Protein AF-A0A9P2HBY8-F1 (afdb_monomer_lite)

Foldseek 3Di:
DDDDDDDLVVLLVVLVVLVVVLVVVVVVLVVVLCCQLQPDQPDPDPVSVVVSNVSNVVSVVVSVVSVVVSVVSVVVSVVSNVVSVVSVVVVVVVVVVVVQCVVCVVVCVVVVPDPVVVVVVVPDPDPDDDPPDDPRPDDDDADDADPDPPDDGDDGDDDPPDDDDDDDDPDPDDDDDDDD

pLDDT: mean 70.43, std 23.26, range [31.42, 98.19]

Radius of gyration: 32.33 Å; chains: 1; bounding box: 59×57×90 Å

Structure (mmCIF, N/CA/C/O backbone):
data_AF-A0A9P2HBY8-F1
#
_entry.id   AF-A0A9P2HBY8-F1
#
loop_
_atom_site.group_PDB
_atom_site.id
_atom_site.type_symbol
_atom_site.label_atom_id
_atom_site.label_alt_id
_atom_site.label_comp_id
_atom_site.label_asym_id
_atom_site.label_entity_id
_atom_site.label_seq_id
_atom_site.pdbx_PDB_ins_code
_atom_site.Cartn_x
_atom_site.Cartn_y
_atom_site.Cartn_z
_atom_site.occupancy
_atom_site.B_iso_or_equiv
_atom_site.auth_seq_id
_atom_site.auth_comp_id
_atom_site.auth_asym_id
_atom_site.auth_atom_id
_atom_site.pdbx_PDB_model_num
ATOM 1 N N . MET A 1 1 ? 4.200 13.251 -35.065 1.00 44.81 1 MET A N 1
ATOM 2 C CA . MET A 1 1 ? 4.068 12.109 -34.136 1.00 44.81 1 MET A CA 1
ATOM 3 C C . MET A 1 1 ? 4.538 12.595 -32.777 1.00 44.81 1 MET A C 1
ATOM 5 O O . MET A 1 1 ? 5.565 13.259 -32.739 1.00 44.81 1 MET A O 1
ATOM 9 N N . SER A 1 2 ? 3.767 12.367 -31.714 1.00 53.75 2 SER A N 1
ATOM 10 C CA . SER A 1 2 ? 4.195 12.685 -30.345 1.00 53.75 2 SER A CA 1
ATOM 11 C C . SER A 1 2 ? 5.237 11.651 -29.917 1.00 53.75 2 SER A C 1
ATOM 13 O O . SER A 1 2 ? 4.975 10.454 -30.027 1.00 53.75 2 SER A O 1
ATOM 15 N N . PHE A 1 3 ? 6.422 12.097 -29.505 1.00 57.56 3 PHE A N 1
ATOM 16 C CA . PHE A 1 3 ? 7.415 11.227 -28.882 1.00 57.56 3 PHE A CA 1
ATOM 17 C C . PHE A 1 3 ? 7.122 11.188 -27.384 1.00 57.56 3 PHE A C 1
ATOM 19 O O . PHE A 1 3 ? 7.067 12.231 -26.735 1.00 57.56 3 PHE A O 1
ATOM 26 N N . VAL A 1 4 ? 6.915 9.991 -26.841 1.00 59.72 4 VAL A N 1
ATOM 27 C CA . VAL A 1 4 ? 6.847 9.786 -25.394 1.00 59.72 4 VAL A CA 1
ATOM 28 C C . VAL A 1 4 ? 8.281 9.622 -24.907 1.00 59.72 4 VAL A C 1
ATOM 30 O O . VAL A 1 4 ? 8.941 8.650 -25.263 1.00 59.72 4 VAL A O 1
ATOM 33 N N . ILE A 1 5 ? 8.764 10.590 -24.131 1.00 63.88 5 ILE A N 1
ATOM 34 C CA . ILE A 1 5 ? 10.040 10.489 -23.421 1.00 63.88 5 ILE A CA 1
ATOM 35 C C . ILE A 1 5 ? 9.724 9.884 -22.054 1.00 63.88 5 ILE A C 1
ATOM 37 O O . ILE A 1 5 ? 9.092 10.532 -21.220 1.00 63.88 5 ILE A O 1
ATOM 41 N N . ALA A 1 6 ? 10.122 8.633 -21.842 1.00 68.44 6 ALA A N 1
ATOM 42 C CA . ALA A 1 6 ? 10.108 8.004 -20.528 1.00 68.44 6 ALA A CA 1
ATOM 43 C C . ALA A 1 6 ? 11.524 8.073 -19.949 1.00 68.44 6 ALA A C 1
ATOM 45 O O . ALA A 1 6 ? 12.484 7.907 -20.688 1.00 68.44 6 ALA A O 1
ATOM 46 N N . ASN A 1 7 ? 11.657 8.314 -18.644 1.00 81.31 7 ASN A N 1
ATOM 47 C CA . ASN A 1 7 ? 12.936 8.197 -17.946 1.00 81.31 7 ASN A CA 1
ATOM 48 C C . ASN A 1 7 ? 12.898 6.919 -17.085 1.00 81.31 7 ASN A C 1
ATOM 50 O O . ASN A 1 7 ? 12.285 6.941 -16.011 1.00 81.31 7 ASN A O 1
ATOM 54 N N . PRO A 1 8 ? 13.488 5.798 -17.551 1.00 81.50 8 PRO A N 1
ATOM 55 C CA . PRO A 1 8 ? 13.429 4.518 -16.848 1.00 81.50 8 PRO A CA 1
ATOM 56 C C . PRO A 1 8 ? 14.009 4.573 -15.432 1.00 81.50 8 PRO A C 1
ATOM 58 O O . PRO A 1 8 ? 13.487 3.912 -14.536 1.00 81.50 8 PRO A O 1
ATOM 61 N N . GLU A 1 9 ? 15.031 5.403 -15.204 1.00 80.88 9 GLU A N 1
ATOM 62 C CA . GLU A 1 9 ? 15.644 5.571 -13.884 1.00 80.88 9 GLU A CA 1
ATOM 63 C C . GLU A 1 9 ? 14.673 6.222 -12.891 1.00 80.88 9 GLU A C 1
ATOM 65 O O . GLU A 1 9 ? 14.538 5.752 -11.761 1.00 80.88 9 GLU A O 1
ATOM 70 N N . MET A 1 10 ? 13.917 7.240 -13.320 1.00 86.25 10 MET A N 1
ATOM 71 C CA . MET A 1 10 ? 12.875 7.835 -12.470 1.00 86.25 10 MET A CA 1
ATOM 72 C C . MET A 1 10 ? 11.735 6.857 -12.177 1.00 86.25 10 MET A C 1
ATOM 74 O O . MET A 1 10 ? 11.184 6.878 -11.079 1.00 86.25 10 MET A O 1
ATOM 78 N N . LEU A 1 11 ? 11.382 5.983 -13.124 1.00 87.69 11 LEU A N 1
ATOM 79 C CA . LEU A 1 11 ? 10.364 4.950 -12.901 1.00 87.69 11 LEU A CA 1
ATOM 80 C C . LEU A 1 11 ? 10.834 3.904 -11.878 1.00 87.69 11 LEU A C 1
ATOM 82 O O . LEU A 1 11 ? 10.045 3.473 -11.038 1.00 87.69 11 LEU A O 1
ATOM 86 N N . ALA A 1 12 ? 12.115 3.529 -11.909 1.00 85.88 12 ALA A N 1
ATOM 87 C CA . ALA A 1 12 ? 12.710 2.629 -10.923 1.00 85.88 12 ALA A CA 1
ATOM 88 C C . ALA A 1 12 ? 12.789 3.265 -9.522 1.00 85.88 12 ALA A C 1
ATOM 90 O O . ALA A 1 12 ? 12.465 2.610 -8.526 1.00 85.88 12 ALA A O 1
ATOM 91 N N . ALA A 1 13 ? 13.159 4.548 -9.441 1.00 90.75 13 ALA A N 1
ATOM 92 C CA . ALA A 1 13 ? 13.138 5.304 -8.190 1.00 90.75 13 ALA A CA 1
ATOM 93 C C . ALA A 1 13 ? 11.714 5.381 -7.614 1.00 90.75 13 ALA A C 1
ATOM 95 O O . ALA A 1 13 ? 11.490 4.985 -6.473 1.00 90.75 13 ALA A O 1
ATOM 96 N N . ALA A 1 14 ? 10.729 5.749 -8.438 1.00 91.69 14 ALA A N 1
ATOM 97 C CA . ALA A 1 14 ? 9.329 5.813 -8.026 1.00 91.69 14 ALA A CA 1
ATOM 98 C C . ALA A 1 14 ? 8.796 4.458 -7.527 1.00 91.69 14 ALA A C 1
ATOM 100 O O . ALA A 1 14 ? 8.084 4.410 -6.527 1.00 91.69 14 ALA A O 1
ATOM 101 N N . ALA A 1 15 ? 9.155 3.347 -8.182 1.00 91.56 15 ALA A N 1
ATOM 102 C CA . ALA A 1 15 ? 8.791 2.004 -7.725 1.00 91.56 15 ALA A CA 1
ATOM 103 C C . ALA A 1 15 ? 9.368 1.684 -6.331 1.00 91.56 15 ALA A C 1
ATOM 105 O O . ALA A 1 15 ? 8.688 1.073 -5.504 1.00 91.56 15 ALA A O 1
ATOM 106 N N . THR A 1 16 ? 10.594 2.136 -6.056 1.00 93.38 16 THR A N 1
ATOM 107 C CA . THR A 1 16 ? 11.249 1.982 -4.748 1.00 93.38 16 THR A CA 1
ATOM 108 C C . THR A 1 16 ? 10.551 2.822 -3.678 1.00 93.38 16 THR A C 1
ATOM 110 O O . THR A 1 16 ? 10.224 2.305 -2.607 1.00 93.38 16 THR A O 1
ATOM 113 N N . ASP A 1 17 ? 10.235 4.080 -3.984 1.00 97.06 17 ASP A N 1
ATOM 114 C CA . ASP A 1 17 ? 9.501 4.970 -3.079 1.00 97.06 17 ASP A CA 1
ATOM 115 C C . ASP A 1 17 ? 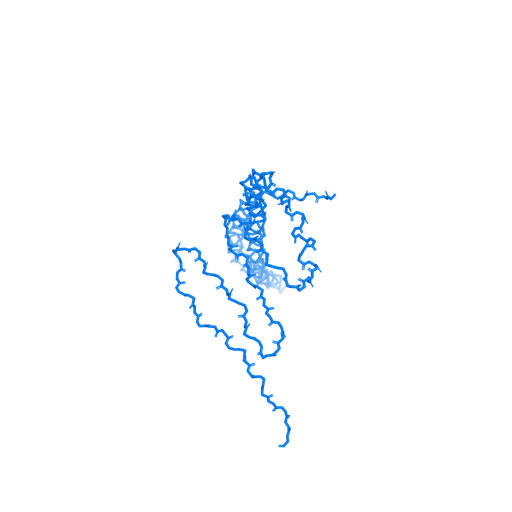8.107 4.417 -2.756 1.00 97.06 17 ASP A C 1
ATOM 117 O O . ASP A 1 17 ? 7.697 4.370 -1.596 1.00 97.06 17 ASP A O 1
ATOM 121 N N . LEU A 1 18 ? 7.392 3.913 -3.767 1.00 96.38 18 LEU A N 1
ATOM 122 C CA . LEU A 1 18 ? 6.094 3.253 -3.605 1.00 96.38 18 LEU A CA 1
ATOM 123 C C . LEU A 1 18 ? 6.179 2.016 -2.704 1.00 96.38 18 LEU A C 1
ATOM 125 O O . LEU A 1 18 ? 5.265 1.783 -1.911 1.00 96.38 18 LEU A O 1
ATOM 129 N N . ALA A 1 19 ? 7.247 1.222 -2.798 1.00 93.94 19 ALA A N 1
ATOM 130 C CA . ALA A 1 19 ? 7.467 0.096 -1.891 1.00 93.94 19 ALA A CA 1
ATOM 131 C C . 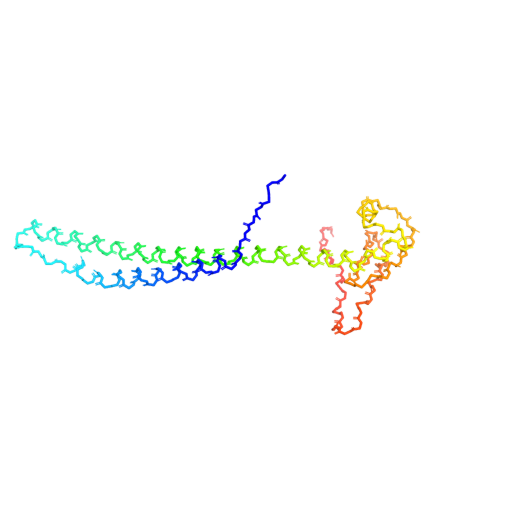ALA A 1 19 ? 7.709 0.573 -0.445 1.00 93.94 19 ALA A C 1
ATOM 133 O O . ALA A 1 19 ? 7.159 -0.003 0.497 1.00 93.94 19 ALA A O 1
ATOM 134 N N . GLY A 1 20 ? 8.461 1.665 -0.270 1.00 96.56 20 GLY A N 1
ATOM 135 C CA . GLY A 1 20 ? 8.665 2.314 1.027 1.00 96.56 20 GLY A CA 1
ATOM 136 C C . GLY A 1 20 ? 7.361 2.822 1.651 1.00 96.56 20 GLY A C 1
ATOM 137 O O . GLY A 1 20 ? 7.071 2.524 2.811 1.00 96.56 20 GLY A O 1
ATOM 138 N N . ILE A 1 21 ? 6.527 3.511 0.867 1.00 96.50 21 ILE A N 1
ATOM 139 C CA . ILE A 1 21 ? 5.203 3.987 1.298 1.00 96.50 21 ILE A CA 1
ATOM 140 C C . ILE A 1 21 ? 4.317 2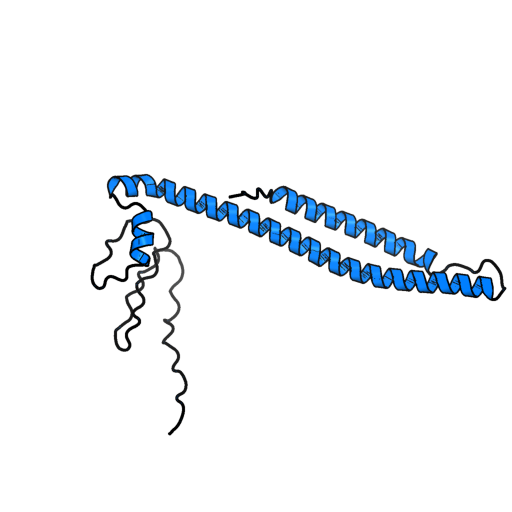.811 1.723 1.00 96.50 21 ILE A C 1
ATOM 142 O O . ILE A 1 21 ? 3.708 2.863 2.792 1.00 96.50 21 ILE A O 1
ATOM 146 N N . ARG A 1 22 ? 4.273 1.722 0.940 1.00 95.25 22 ARG A N 1
ATOM 147 C CA . ARG A 1 22 ? 3.505 0.514 1.299 1.00 95.25 22 ARG A CA 1
ATOM 148 C C . ARG A 1 22 ? 3.954 -0.063 2.637 1.00 95.25 22 ARG A C 1
ATOM 150 O O . ARG A 1 22 ? 3.109 -0.409 3.457 1.00 95.25 22 ARG A O 1
ATOM 157 N N . SER A 1 23 ? 5.264 -0.151 2.864 1.00 96.25 23 SER A N 1
ATOM 158 C CA . SER A 1 23 ? 5.820 -0.627 4.133 1.00 96.25 23 SER A CA 1
ATOM 159 C C . SER A 1 23 ? 5.346 0.232 5.312 1.00 96.25 23 SER A C 1
ATOM 161 O O . SER A 1 23 ? 4.834 -0.297 6.300 1.00 96.25 23 SER A O 1
ATOM 163 N N . ALA A 1 24 ? 5.420 1.560 5.177 1.00 97.69 24 ALA A N 1
ATOM 164 C CA . ALA A 1 24 ? 4.962 2.491 6.206 1.00 97.69 24 ALA A CA 1
ATOM 165 C C . ALA A 1 24 ? 3.457 2.353 6.494 1.00 97.69 24 ALA A C 1
ATOM 167 O O . ALA A 1 24 ? 3.054 2.311 7.657 1.00 97.69 24 ALA A O 1
ATOM 168 N N . ILE A 1 25 ? 2.631 2.220 5.450 1.00 96.00 25 ILE A N 1
ATOM 169 C CA . ILE A 1 25 ? 1.186 1.996 5.594 1.00 96.00 25 ILE A CA 1
ATOM 170 C C . ILE A 1 25 ? 0.922 0.669 6.306 1.00 96.00 25 ILE A C 1
ATOM 172 O O . ILE A 1 25 ? 0.169 0.644 7.271 1.00 96.00 25 ILE A O 1
ATOM 176 N N . SER A 1 26 ? 1.574 -0.422 5.896 1.00 95.81 26 SER A N 1
ATOM 177 C CA . SER A 1 26 ? 1.394 -1.731 6.534 1.00 95.81 26 SER A CA 1
ATOM 178 C C . SER A 1 26 ? 1.766 -1.704 8.017 1.00 95.81 26 SER A C 1
ATOM 180 O O . SER A 1 26 ? 1.068 -2.309 8.832 1.00 95.81 26 SER A O 1
ATOM 182 N N . ALA A 1 27 ? 2.842 -1.001 8.382 1.00 97.00 27 ALA A N 1
ATOM 183 C CA . ALA A 1 27 ? 3.243 -0.832 9.774 1.00 97.00 27 ALA A CA 1
ATOM 184 C C . ALA A 1 27 ? 2.202 -0.027 10.569 1.00 97.00 27 ALA A C 1
ATOM 186 O O . ALA A 1 27 ? 1.831 -0.423 11.674 1.00 97.00 27 ALA A O 1
ATOM 187 N N . ALA A 1 28 ? 1.682 1.061 9.993 1.00 97.12 28 ALA A N 1
ATOM 188 C CA . ALA A 1 28 ? 0.632 1.866 10.611 1.00 97.12 28 ALA A CA 1
ATOM 189 C C . ALA A 1 28 ? -0.674 1.071 10.792 1.00 97.12 28 ALA A C 1
ATOM 191 O O . ALA A 1 28 ? -1.260 1.088 11.874 1.00 97.12 28 ALA A O 1
ATOM 192 N N . THR A 1 29 ? -1.100 0.320 9.773 1.00 96.00 29 THR A N 1
ATOM 193 C CA . THR A 1 29 ? -2.296 -0.530 9.829 1.00 96.00 29 THR A CA 1
ATOM 194 C C . THR A 1 29 ? -2.164 -1.628 10.883 1.00 96.00 29 THR A C 1
ATOM 196 O O . THR A 1 29 ? -3.120 -1.884 11.619 1.00 96.00 29 THR A O 1
ATOM 199 N N . ALA A 1 30 ? -0.983 -2.241 11.008 1.00 95.62 30 ALA A N 1
ATOM 200 C CA . ALA A 1 30 ? -0.709 -3.232 12.045 1.00 95.62 30 ALA A CA 1
ATOM 201 C C . ALA A 1 30 ? -0.722 -2.610 13.452 1.00 95.62 30 ALA A C 1
ATOM 203 O O . ALA A 1 30 ? -1.358 -3.150 14.356 1.00 95.62 30 ALA A O 1
ATOM 204 N N . ALA A 1 31 ? -0.084 -1.449 13.633 1.00 97.31 31 ALA A N 1
ATOM 205 C CA . ALA A 1 31 ? -0.073 -0.733 14.910 1.00 97.31 31 ALA A CA 1
ATOM 206 C C . ALA A 1 31 ? -1.482 -0.293 15.347 1.00 97.31 31 ALA A C 1
ATOM 208 O O . ALA A 1 31 ? -1.811 -0.335 16.532 1.00 97.31 31 ALA A O 1
ATOM 209 N N . ALA A 1 32 ? -2.335 0.083 14.392 1.00 95.88 32 ALA A N 1
ATOM 210 C CA . ALA A 1 32 ? -3.711 0.491 14.651 1.00 95.88 32 ALA A CA 1
ATOM 211 C C . ALA A 1 32 ? -4.666 -0.685 14.930 1.00 95.88 32 ALA A C 1
ATOM 213 O O . ALA A 1 32 ? -5.753 -0.457 15.459 1.00 95.88 32 ALA A O 1
ATOM 214 N N . ALA A 1 33 ? -4.301 -1.930 14.603 1.00 95.38 33 ALA A N 1
ATOM 215 C CA . ALA A 1 33 ? -5.219 -3.071 14.657 1.00 95.38 33 ALA A CA 1
ATOM 216 C C . ALA A 1 33 ? -5.797 -3.312 16.061 1.00 95.38 33 ALA A C 1
ATOM 218 O O . ALA A 1 33 ? -7.009 -3.280 16.252 1.00 95.38 33 ALA A O 1
ATOM 219 N N . ALA A 1 34 ? -4.939 -3.508 17.064 1.00 94.12 34 ALA A N 1
ATOM 220 C CA . ALA A 1 34 ? -5.381 -3.760 18.433 1.00 94.12 34 ALA A CA 1
ATOM 221 C C . ALA A 1 34 ? -6.223 -2.609 19.031 1.00 94.12 34 ALA A C 1
ATOM 223 O O . ALA A 1 34 ? -7.335 -2.890 19.483 1.00 94.12 34 ALA A O 1
ATOM 224 N N . PRO A 1 35 ? -5.775 -1.333 19.010 1.00 96.38 35 PRO A N 1
ATOM 225 C CA . PRO A 1 35 ? -6.530 -0.242 19.630 1.00 96.38 35 PRO A CA 1
ATOM 226 C C . PRO A 1 35 ? -7.857 0.081 18.928 1.00 96.38 35 PRO A C 1
ATOM 228 O O . PRO A 1 35 ? -8.730 0.676 19.551 1.00 96.38 35 PRO A O 1
ATOM 231 N N . THR A 1 36 ? -8.033 -0.301 17.658 1.00 95.69 36 THR A N 1
ATOM 232 C CA . THR A 1 36 ? -9.290 -0.067 16.921 1.00 95.69 36 THR A CA 1
ATOM 233 C C . THR A 1 36 ? -10.261 -1.245 16.983 1.00 95.69 36 THR A C 1
ATOM 235 O O . THR A 1 36 ? -11.467 -1.035 16.899 1.00 95.69 36 THR A O 1
ATOM 238 N N . ILE A 1 37 ? -9.768 -2.475 17.168 1.00 95.44 37 ILE A N 1
ATOM 239 C CA . ILE A 1 37 ? -10.622 -3.660 17.344 1.00 95.44 37 ILE A CA 1
ATOM 240 C C . ILE A 1 37 ? -11.125 -3.766 18.787 1.00 95.44 37 ILE A C 1
ATOM 242 O O . ILE A 1 37 ? -12.273 -4.139 19.014 1.00 95.44 37 ILE A O 1
ATOM 246 N N . GLN A 1 38 ? -10.273 -3.445 19.763 1.00 94.12 38 GLN A N 1
ATOM 247 C CA . GLN A 1 38 ? -10.541 -3.628 21.193 1.00 94.12 38 GLN A CA 1
ATOM 248 C C . GLN A 1 38 ? -10.999 -2.323 21.857 1.00 94.12 38 GLN A C 1
ATOM 250 O O . GLN A 1 38 ? -10.479 -1.918 22.897 1.00 94.12 38 GLN A O 1
ATOM 255 N N . VAL A 1 39 ? -11.958 -1.630 21.240 1.00 95.44 39 VAL A N 1
ATOM 256 C CA . VAL A 1 39 ? -12.528 -0.403 21.809 1.00 95.44 39 VAL A CA 1
ATOM 257 C C . VAL A 1 39 ? -13.445 -0.780 22.966 1.00 95.44 39 VAL A C 1
ATOM 259 O O . VAL A 1 39 ? -14.445 -1.461 22.762 1.00 95.44 39 VAL A O 1
ATOM 262 N N . ALA A 1 40 ? -13.131 -0.334 24.180 1.00 96.12 40 ALA A N 1
ATOM 263 C CA . ALA A 1 40 ? -14.001 -0.545 25.332 1.00 96.12 40 ALA A CA 1
ATOM 264 C C . ALA A 1 40 ? -15.300 0.269 25.199 1.00 96.12 40 ALA A C 1
ATOM 266 O O . ALA A 1 40 ? -15.286 1.410 24.734 1.00 96.12 40 ALA A O 1
ATOM 267 N N . ALA A 1 41 ? -16.422 -0.306 25.633 1.00 96.25 41 ALA A N 1
ATOM 268 C CA . ALA A 1 41 ? -17.676 0.429 25.734 1.00 96.25 41 ALA A CA 1
ATOM 269 C C . ALA A 1 41 ? -17.555 1.553 26.775 1.00 96.25 41 ALA A C 1
ATOM 271 O O . ALA A 1 41 ? -17.004 1.352 27.857 1.00 96.25 41 ALA A O 1
ATOM 272 N N . ALA A 1 42 ? -18.077 2.736 26.445 1.00 95.75 42 ALA A N 1
ATOM 273 C CA . ALA A 1 42 ? -18.027 3.902 27.331 1.00 95.75 42 ALA A CA 1
ATOM 274 C C . ALA A 1 42 ? -18.904 3.735 28.588 1.00 95.75 42 ALA A C 1
ATOM 276 O O . ALA A 1 42 ? -18.637 4.352 29.618 1.00 95.75 42 ALA A O 1
ATOM 277 N N . GLY A 1 43 ? -19.931 2.888 28.501 1.00 95.56 43 GLY A N 1
ATOM 278 C CA . GLY A 1 43 ? -20.847 2.532 29.577 1.00 95.56 43 GLY A CA 1
ATOM 279 C C . GLY A 1 43 ? -21.298 1.074 29.471 1.00 95.56 43 GLY A C 1
ATOM 280 O O . GLY A 1 43 ? -21.036 0.397 28.477 1.00 95.56 43 GLY A O 1
ATOM 281 N N . ALA A 1 44 ? -21.974 0.590 30.514 1.00 95.38 44 ALA A N 1
ATOM 282 C CA . ALA A 1 44 ? -22.528 -0.767 30.566 1.00 95.38 44 ALA A CA 1
ATOM 283 C C . ALA A 1 44 ? -23.882 -0.902 29.843 1.00 95.38 44 ALA A C 1
ATOM 285 O O . ALA A 1 44 ? -24.465 -1.984 29.827 1.00 95.38 44 ALA A O 1
ATOM 286 N N . ASP A 1 45 ? -24.407 0.193 29.289 1.00 98.19 45 ASP A N 1
ATOM 287 C CA . ASP A 1 45 ? -25.652 0.186 28.537 1.00 98.19 45 ASP A CA 1
ATOM 288 C C . ASP A 1 45 ? -25.486 -0.495 27.170 1.00 98.19 45 ASP A C 1
ATOM 290 O O . ASP A 1 45 ? -24.407 -0.528 26.571 1.00 98.19 45 ASP A O 1
ATOM 294 N N . GLU A 1 46 ? -26.594 -1.030 26.663 1.00 97.44 46 GLU A N 1
ATOM 295 C CA . GLU A 1 46 ? -26.626 -1.775 25.404 1.00 97.44 46 GLU A CA 1
ATOM 296 C C . GLU A 1 46 ? -26.186 -0.924 24.204 1.00 97.44 46 GLU A C 1
ATOM 298 O O . GLU A 1 46 ? -25.597 -1.457 23.264 1.00 97.44 46 GLU A O 1
ATOM 303 N N . VAL A 1 47 ? -26.411 0.396 24.235 1.00 98.00 47 VAL A N 1
ATOM 304 C CA . VAL A 1 47 ? -26.021 1.300 23.144 1.00 98.00 47 VAL A CA 1
ATOM 305 C C . VAL A 1 47 ? -24.503 1.473 23.120 1.00 98.00 47 VAL A C 1
ATOM 307 O O . VAL A 1 47 ? -23.891 1.328 22.062 1.00 98.00 47 VAL A O 1
ATOM 310 N N . SER A 1 48 ? -23.869 1.702 24.270 1.00 98.19 48 SER A N 1
ATOM 311 C CA . SER A 1 48 ? -22.408 1.770 24.395 1.00 98.19 48 SER A CA 1
ATOM 312 C C . SER A 1 48 ? -21.726 0.468 23.968 1.00 98.19 48 SER A C 1
ATOM 314 O O . SER A 1 48 ? -20.716 0.507 23.258 1.00 98.19 48 SER A O 1
ATOM 316 N N . LEU A 1 49 ? -22.285 -0.683 24.354 1.00 97.50 49 LEU A N 1
ATOM 317 C CA . LEU A 1 49 ? -21.794 -1.999 23.932 1.00 97.50 49 LEU A CA 1
ATOM 318 C C . LEU A 1 49 ? -21.949 -2.202 22.419 1.00 97.50 49 LEU A C 1
ATOM 320 O O . LEU A 1 49 ? -21.010 -2.650 21.760 1.00 97.50 49 LEU A O 1
ATOM 324 N N . ALA A 1 50 ? -23.097 -1.825 21.848 1.00 97.69 50 ALA A N 1
ATOM 325 C CA . ALA A 1 50 ? -23.344 -1.926 20.412 1.00 97.69 50 ALA A CA 1
ATOM 326 C C . ALA A 1 50 ? -22.409 -1.022 19.591 1.00 97.69 50 ALA A C 1
ATOM 328 O O . ALA A 1 50 ? -21.904 -1.446 18.552 1.00 97.69 50 ALA A O 1
ATOM 329 N N . ILE A 1 51 ? -22.129 0.199 20.061 1.00 97.25 51 ILE A N 1
ATOM 330 C CA . ILE A 1 51 ? -21.189 1.122 19.408 1.00 97.25 51 ILE A CA 1
ATOM 331 C C . ILE A 1 51 ? -19.763 0.556 19.444 1.00 97.25 51 ILE A C 1
ATOM 333 O O . ILE A 1 51 ? -19.095 0.526 18.411 1.00 97.25 51 ILE A O 1
ATOM 337 N N . SER A 1 52 ? -19.304 0.067 20.600 1.00 97.75 52 SER A N 1
ATOM 338 C CA . SER A 1 52 ? -18.000 -0.604 20.733 1.00 97.75 52 SER A CA 1
ATOM 339 C C . SER A 1 52 ? -17.878 -1.792 19.766 1.00 97.75 52 SER A C 1
ATOM 341 O O . SER A 1 52 ? -16.901 -1.886 19.017 1.00 97.75 52 SER A O 1
ATOM 343 N N . ALA A 1 53 ? -18.908 -2.642 19.692 1.00 96.56 53 ALA A N 1
ATOM 344 C CA . ALA A 1 53 ? -18.946 -3.767 18.763 1.00 96.56 53 ALA A CA 1
ATOM 345 C C . ALA A 1 53 ? -18.914 -3.319 17.290 1.00 96.56 53 ALA A C 1
ATOM 347 O O . ALA A 1 53 ? -18.195 -3.917 16.487 1.00 96.56 53 ALA A O 1
ATOM 348 N N . LEU A 1 54 ? -19.638 -2.249 16.932 1.00 97.12 54 LEU A N 1
ATOM 349 C CA . LEU A 1 54 ? -19.625 -1.677 15.582 1.00 97.12 54 LEU A CA 1
ATOM 350 C C . LEU A 1 54 ? -18.218 -1.223 15.177 1.00 97.12 54 LEU A C 1
ATOM 352 O O . LEU A 1 54 ? -17.772 -1.547 14.075 1.00 97.12 54 LEU A O 1
ATOM 356 N N . PHE A 1 55 ? -17.504 -0.516 16.060 1.00 97.12 55 PHE A N 1
ATOM 357 C CA . PHE A 1 55 ? -16.118 -0.113 15.804 1.00 97.12 55 PHE A CA 1
ATOM 358 C C . PHE A 1 55 ? -15.202 -1.323 15.616 1.00 97.12 55 PHE A C 1
ATOM 360 O O . PHE A 1 55 ? -14.432 -1.350 14.655 1.00 97.12 55 PHE A O 1
ATOM 367 N N . GLY A 1 56 ? -15.338 -2.350 16.459 1.00 97.50 56 GLY A N 1
ATOM 368 C CA . GLY A 1 56 ? -14.562 -3.583 16.331 1.00 97.50 56 GLY A CA 1
ATOM 369 C C . GLY A 1 56 ? -14.787 -4.294 14.993 1.00 97.50 56 GLY A C 1
ATOM 370 O O . GLY A 1 56 ? -13.828 -4.679 14.321 1.00 97.50 56 GLY A O 1
ATOM 371 N N . GLN A 1 57 ? -16.045 -4.412 14.558 1.00 97.44 57 GLN A N 1
ATOM 372 C CA . GLN A 1 57 ? -16.392 -4.989 13.255 1.00 97.44 57 GLN A CA 1
ATOM 373 C C . GLN A 1 57 ? -15.869 -4.141 12.089 1.00 97.44 57 GLN A C 1
ATOM 375 O O . GLN A 1 57 ? -15.313 -4.678 11.129 1.00 97.44 57 GLN A O 1
ATOM 380 N N . HIS A 1 58 ? -15.985 -2.815 12.177 1.00 97.75 58 HIS A N 1
ATOM 381 C CA . HIS A 1 58 ? -15.460 -1.916 11.153 1.00 97.75 58 HIS A CA 1
ATOM 382 C C . HIS A 1 58 ? -13.932 -2.010 11.039 1.00 97.75 58 HIS A C 1
ATOM 384 O O . HIS A 1 58 ? -13.398 -2.087 9.932 1.00 97.75 58 HIS A O 1
ATOM 390 N N . ALA A 1 59 ? -13.225 -2.080 12.168 1.00 97.06 59 ALA A N 1
ATOM 391 C CA . ALA A 1 59 ? -11.779 -2.257 12.197 1.00 97.06 59 ALA A CA 1
ATOM 392 C C . ALA A 1 59 ? -11.355 -3.594 11.567 1.00 97.06 59 ALA A C 1
ATOM 394 O O . ALA A 1 59 ? -10.412 -3.628 10.779 1.00 97.06 59 ALA A O 1
ATOM 395 N N . GLN A 1 60 ? -12.076 -4.688 11.833 1.00 97.19 60 GLN A N 1
ATOM 396 C CA . GLN A 1 60 ? -11.821 -5.985 11.192 1.00 97.19 60 GLN A CA 1
ATOM 397 C C . GLN A 1 60 ? -12.034 -5.933 9.671 1.00 97.19 60 GLN A C 1
ATOM 399 O O . GLN A 1 60 ? -11.196 -6.428 8.915 1.00 97.19 60 GLN A O 1
ATOM 404 N N . ALA A 1 61 ? -13.108 -5.283 9.210 1.00 97.38 61 ALA A N 1
ATOM 405 C CA . ALA A 1 61 ? -13.355 -5.079 7.784 1.00 97.38 61 ALA A CA 1
ATOM 406 C C . ALA A 1 61 ? -12.251 -4.232 7.126 1.00 97.38 61 ALA A C 1
ATOM 408 O O . ALA A 1 61 ? -11.780 -4.561 6.036 1.00 97.38 61 ALA A O 1
ATOM 409 N N . TYR A 1 62 ? -11.785 -3.183 7.810 1.00 97.38 62 TYR A N 1
ATOM 410 C CA . TYR A 1 62 ? -10.656 -2.372 7.357 1.00 97.38 62 TYR A CA 1
ATOM 411 C C . TYR A 1 62 ? -9.366 -3.196 7.230 1.00 97.38 62 TYR A C 1
ATOM 413 O O . TYR A 1 62 ? -8.673 -3.079 6.222 1.00 97.38 62 TYR A O 1
ATOM 421 N N . GLN A 1 63 ? -9.055 -4.072 8.193 1.00 97.62 63 GLN A N 1
ATOM 422 C CA . GLN A 1 63 ? -7.877 -4.949 8.116 1.00 97.62 63 GLN A CA 1
ATOM 423 C C . GLN A 1 63 ? -7.945 -5.887 6.902 1.00 97.62 63 GLN A C 1
ATOM 425 O O . GLN A 1 63 ? -6.964 -6.023 6.168 1.00 97.62 63 GLN A O 1
ATOM 430 N N . ALA A 1 64 ? -9.114 -6.479 6.636 1.00 95.94 64 ALA A N 1
ATOM 431 C CA . ALA A 1 64 ? -9.321 -7.324 5.460 1.00 95.94 64 ALA A CA 1
ATOM 432 C C . ALA A 1 64 ? -9.135 -6.541 4.147 1.00 95.94 64 ALA A C 1
ATOM 434 O O . ALA A 1 64 ? -8.430 -6.993 3.242 1.00 95.94 64 ALA A O 1
ATOM 435 N N . LEU A 1 65 ? -9.706 -5.335 4.061 1.00 96.31 65 LEU A N 1
ATOM 436 C CA . LEU A 1 65 ? -9.539 -4.462 2.900 1.00 96.31 65 LEU A CA 1
ATOM 437 C C . LEU A 1 65 ? -8.077 -4.034 2.714 1.00 96.31 65 LEU A C 1
ATOM 439 O O . LEU A 1 65 ? -7.573 -4.032 1.592 1.00 96.31 65 LEU A O 1
ATOM 443 N N . SER A 1 66 ? -7.374 -3.713 3.801 1.00 95.25 66 SER A N 1
ATOM 444 C CA . SER A 1 66 ? -5.962 -3.329 3.754 1.00 95.25 66 SER A CA 1
ATOM 445 C C . SER A 1 66 ? -5.077 -4.467 3.243 1.00 95.25 66 SER A C 1
ATOM 447 O O . SER A 1 66 ? -4.137 -4.226 2.482 1.00 95.25 66 SER A O 1
ATOM 449 N N . ALA A 1 67 ? -5.390 -5.718 3.590 1.00 93.38 67 ALA A N 1
ATOM 450 C CA . ALA A 1 67 ? -4.707 -6.882 3.030 1.00 93.38 67 ALA A CA 1
ATOM 451 C C . ALA A 1 67 ? -4.937 -7.006 1.511 1.00 93.38 67 ALA A C 1
ATOM 453 O O . ALA A 1 67 ? -4.007 -7.296 0.760 1.00 93.38 67 ALA A O 1
ATOM 454 N N . GLN A 1 68 ? -6.146 -6.718 1.024 1.00 95.56 68 GLN A N 1
ATOM 455 C CA . GLN A 1 68 ? -6.422 -6.720 -0.414 1.00 95.56 68 GLN A CA 1
ATOM 456 C C . GLN A 1 68 ? -5.730 -5.559 -1.147 1.00 95.56 68 GLN A C 1
ATOM 458 O O . GLN A 1 68 ? -5.153 -5.759 -2.218 1.00 95.56 68 GLN A O 1
ATOM 463 N N . ALA A 1 69 ? -5.717 -4.365 -0.553 1.00 91.56 69 ALA A N 1
ATOM 464 C CA . ALA A 1 69 ? -5.003 -3.205 -1.084 1.00 91.56 69 ALA A CA 1
ATOM 465 C C . ALA A 1 69 ? -3.491 -3.463 -1.185 1.00 91.56 69 ALA A C 1
ATOM 467 O O . ALA A 1 69 ? -2.847 -3.053 -2.148 1.00 91.56 69 ALA A O 1
ATOM 468 N N . THR A 1 70 ? -2.942 -4.208 -0.227 1.00 93.06 70 THR A N 1
ATOM 469 C CA . THR A 1 70 ? -1.538 -4.631 -0.200 1.00 93.06 70 THR A CA 1
ATOM 470 C C . THR A 1 70 ? -1.176 -5.477 -1.428 1.00 93.06 70 THR A C 1
ATOM 472 O O . THR A 1 70 ? -0.139 -5.235 -2.043 1.00 93.06 70 THR A O 1
ATOM 475 N N . ILE A 1 71 ? -2.044 -6.414 -1.825 1.00 93.06 71 ILE A N 1
ATOM 476 C CA . ILE A 1 71 ? -1.857 -7.253 -3.022 1.00 93.06 71 ILE A CA 1
ATOM 477 C C . ILE A 1 71 ? -1.930 -6.405 -4.296 1.00 93.06 71 ILE A C 1
ATOM 479 O O . ILE A 1 71 ? -1.098 -6.547 -5.191 1.00 93.06 71 ILE A O 1
ATOM 483 N N . PHE A 1 72 ? -2.913 -5.507 -4.378 1.00 94.75 72 PHE A N 1
ATOM 484 C CA . PHE A 1 72 ? -3.052 -4.602 -5.519 1.00 94.75 72 PHE A CA 1
ATOM 485 C C . PHE A 1 72 ? -1.820 -3.701 -5.683 1.00 94.75 72 PHE A C 1
ATOM 487 O O . PHE A 1 72 ? -1.310 -3.544 -6.791 1.00 94.75 72 PHE A O 1
ATOM 494 N N . HIS A 1 73 ? -1.312 -3.142 -4.582 1.00 95.00 73 HIS A N 1
ATOM 495 C CA . HIS A 1 73 ? -0.133 -2.278 -4.607 1.00 95.00 73 HIS A CA 1
ATOM 496 C C . HIS A 1 73 ? 1.107 -3.014 -5.115 1.00 95.00 73 HIS A C 1
ATOM 498 O O . HIS A 1 73 ? 1.861 -2.457 -5.909 1.00 95.00 73 HIS A O 1
ATOM 504 N N . ASP A 1 74 ? 1.302 -4.274 -4.722 1.00 91.38 74 ASP A N 1
ATOM 505 C CA . ASP A 1 74 ? 2.410 -5.090 -5.234 1.00 91.38 74 ASP A CA 1
ATOM 506 C C . ASP A 1 74 ? 2.331 -5.293 -6.741 1.00 91.38 74 ASP A C 1
ATOM 508 O O . ASP A 1 74 ? 3.324 -5.121 -7.448 1.00 91.38 74 ASP A O 1
ATOM 512 N N . GLN A 1 75 ? 1.137 -5.608 -7.244 1.00 93.81 75 GLN A N 1
ATOM 513 C CA . GLN A 1 75 ? 0.904 -5.756 -8.677 1.00 93.81 75 GLN A CA 1
ATOM 514 C C . GLN A 1 75 ? 1.153 -4.441 -9.418 1.00 93.81 75 GLN A C 1
ATOM 516 O O . GLN A 1 75 ? 1.748 -4.443 -10.496 1.00 93.81 75 GLN A O 1
ATOM 521 N N . PHE A 1 76 ? 0.747 -3.313 -8.832 1.00 93.00 76 PHE A N 1
ATOM 522 C CA . PHE A 1 76 ? 0.990 -1.989 -9.393 1.00 93.00 76 PHE A CA 1
ATOM 523 C C . PHE A 1 76 ? 2.487 -1.666 -9.479 1.00 93.00 76 PHE A C 1
ATOM 525 O O . PHE A 1 76 ? 2.965 -1.276 -10.544 1.00 93.00 76 PHE A O 1
ATOM 532 N N . VAL A 1 77 ? 3.245 -1.878 -8.399 1.00 94.50 77 VAL A N 1
ATOM 533 C CA . VAL A 1 77 ? 4.701 -1.657 -8.386 1.00 94.50 77 VAL A CA 1
ATOM 534 C C . VAL A 1 77 ? 5.395 -2.584 -9.383 1.00 94.50 77 VAL A C 1
ATOM 536 O O . VAL A 1 77 ? 6.232 -2.129 -10.161 1.00 94.50 77 VAL A O 1
ATOM 539 N N . GLN A 1 78 ? 5.000 -3.857 -9.443 1.00 89.62 78 GLN A N 1
ATOM 540 C CA . GLN A 1 78 ? 5.543 -4.808 -10.412 1.00 89.62 78 GLN A CA 1
ATOM 541 C C . GLN A 1 78 ? 5.274 -4.372 -11.861 1.00 89.62 78 GLN A C 1
ATOM 543 O O . GLN A 1 78 ? 6.176 -4.431 -12.703 1.00 89.62 78 GLN A O 1
ATOM 548 N N . ALA A 1 79 ? 4.057 -3.911 -12.159 1.00 89.88 79 ALA A N 1
ATOM 549 C CA . ALA A 1 79 ? 3.700 -3.397 -13.477 1.00 89.88 79 ALA A CA 1
ATOM 550 C C . ALA A 1 79 ? 4.492 -2.129 -13.826 1.00 89.88 79 ALA A C 1
ATOM 552 O O . ALA A 1 79 ? 4.974 -2.005 -14.952 1.00 89.88 79 ALA A O 1
ATOM 553 N N . LEU A 1 80 ? 4.687 -1.223 -12.864 1.00 89.50 80 LEU A N 1
ATOM 554 C CA . LEU A 1 80 ? 5.480 -0.006 -13.038 1.00 89.50 80 LEU A CA 1
ATOM 555 C C . LEU A 1 80 ? 6.945 -0.329 -13.361 1.00 89.50 80 LEU A C 1
ATOM 557 O O . LEU A 1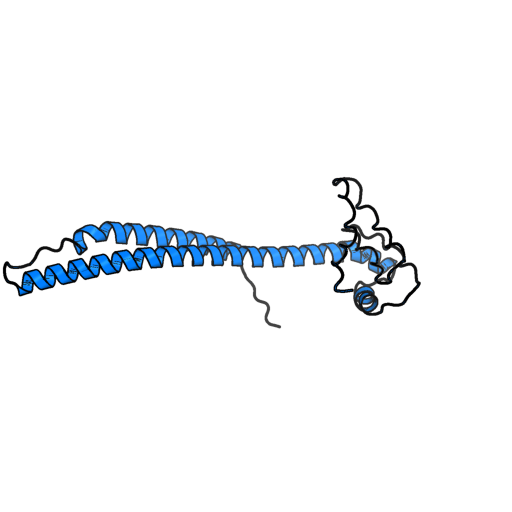 80 ? 7.492 0.197 -14.331 1.00 89.50 80 LEU A O 1
ATOM 561 N N . THR A 1 81 ? 7.563 -1.242 -12.607 1.00 88.81 81 THR A N 1
ATOM 562 C CA . THR A 1 81 ? 8.933 -1.708 -12.862 1.00 88.81 81 THR A CA 1
ATOM 563 C C . THR A 1 81 ? 9.048 -2.388 -14.225 1.00 88.81 81 THR A C 1
ATOM 565 O O . THR A 1 81 ? 9.967 -2.100 -14.990 1.00 88.81 81 THR A O 1
ATOM 568 N N . SER A 1 82 ? 8.096 -3.262 -14.571 1.00 85.62 82 SER A N 1
ATOM 569 C CA . SER A 1 82 ? 8.073 -3.921 -15.880 1.00 85.62 82 SER A CA 1
ATOM 570 C C . SER A 1 82 ? 7.935 -2.910 -17.022 1.00 85.62 82 SER A C 1
ATOM 572 O O . SER A 1 82 ? 8.667 -3.010 -18.005 1.00 85.62 82 SER A O 1
ATOM 574 N N . GLY A 1 83 ? 7.061 -1.911 -16.877 1.00 84.69 83 GLY A N 1
ATOM 575 C CA . GLY A 1 83 ? 6.902 -0.825 -17.841 1.00 84.69 83 GLY A CA 1
ATOM 576 C C . GLY A 1 83 ? 8.187 -0.019 -18.030 1.00 84.69 83 GLY A C 1
ATOM 577 O O . GLY A 1 83 ? 8.601 0.199 -19.167 1.00 84.69 83 GLY A O 1
ATOM 578 N N . GLY A 1 84 ? 8.863 0.357 -16.939 1.00 84.62 84 GLY A N 1
ATOM 579 C CA . GLY A 1 84 ? 10.160 1.042 -16.990 1.00 84.62 84 GLY A CA 1
ATOM 580 C C . GLY A 1 84 ? 11.220 0.253 -17.763 1.00 84.62 84 GLY A C 1
ATOM 581 O O . GLY A 1 84 ? 11.887 0.806 -18.638 1.00 84.62 84 GLY A O 1
ATOM 582 N N . ASN A 1 85 ? 11.304 -1.059 -17.527 1.00 81.00 85 ASN A N 1
ATOM 583 C CA . ASN A 1 85 ? 12.225 -1.942 -18.249 1.00 81.00 85 ASN A CA 1
ATOM 584 C C . ASN A 1 85 ? 11.908 -2.029 -19.751 1.00 81.00 85 ASN A C 1
ATOM 586 O O . ASN A 1 85 ? 12.825 -2.080 -20.569 1.00 81.00 85 ASN A O 1
ATOM 590 N N . LEU A 1 86 ? 10.625 -2.026 -20.133 1.00 82.88 86 LEU A N 1
ATOM 591 C CA . LEU A 1 86 ? 10.219 -2.023 -21.543 1.00 82.88 86 LEU A CA 1
ATOM 592 C C . LEU A 1 86 ? 10.625 -0.725 -22.254 1.00 82.88 86 LEU A C 1
ATOM 594 O O . LEU A 1 86 ? 11.080 -0.783 -23.397 1.00 82.88 86 LEU A O 1
ATOM 598 N N . TYR A 1 87 ? 10.516 0.427 -21.584 1.00 81.00 87 TYR A N 1
ATOM 599 C CA . TYR A 1 87 ? 11.006 1.697 -22.130 1.00 81.00 87 TYR A CA 1
ATOM 600 C C . TYR A 1 87 ? 12.531 1.695 -22.296 1.00 81.00 87 TYR A C 1
ATOM 602 O O . TYR A 1 87 ? 13.014 2.035 -23.375 1.00 81.00 87 TYR A O 1
ATOM 610 N N . ALA A 1 88 ? 13.283 1.213 -21.300 1.00 79.75 88 ALA A N 1
ATOM 611 C CA . ALA A 1 88 ? 14.740 1.075 -21.407 1.00 79.75 88 ALA A CA 1
ATOM 612 C C . ALA A 1 88 ? 15.162 0.141 -22.563 1.00 79.75 88 ALA A C 1
ATOM 614 O O . ALA A 1 88 ? 16.088 0.442 -23.320 1.00 79.75 88 ALA A O 1
ATOM 615 N N . ALA A 1 89 ? 14.457 -0.980 -22.750 1.00 73.38 89 ALA A N 1
ATOM 616 C CA . ALA A 1 89 ? 14.719 -1.910 -23.850 1.00 73.38 89 ALA A CA 1
ATOM 617 C C . ALA A 1 89 ? 14.434 -1.290 -25.232 1.00 73.38 89 ALA A C 1
ATOM 619 O O . ALA A 1 89 ? 15.176 -1.528 -26.188 1.00 73.38 89 ALA A O 1
ATOM 620 N N . ALA A 1 90 ? 13.385 -0.469 -25.353 1.00 74.94 90 ALA A N 1
ATOM 621 C CA . ALA A 1 90 ? 13.060 0.229 -26.597 1.00 74.94 90 ALA A CA 1
ATOM 622 C C . ALA A 1 90 ? 14.136 1.260 -26.990 1.00 74.94 90 ALA A C 1
ATOM 624 O O . ALA A 1 90 ? 14.490 1.366 -28.171 1.00 74.94 90 ALA A O 1
ATOM 625 N N . GLU A 1 91 ? 14.692 1.982 -26.013 1.00 73.12 91 GLU A N 1
ATOM 626 C CA . GLU A 1 91 ? 15.822 2.890 -26.236 1.00 73.12 91 GLU A CA 1
ATOM 627 C C . GLU A 1 91 ? 17.071 2.121 -26.685 1.00 73.12 91 GLU A C 1
ATOM 629 O O . GLU A 1 91 ? 17.685 2.486 -27.689 1.00 73.12 91 GLU A O 1
ATOM 634 N N . SER A 1 92 ? 17.391 1.001 -26.026 1.00 68.38 92 SER A N 1
ATOM 635 C CA . SER A 1 92 ? 18.527 0.146 -26.392 1.00 68.38 92 SER A CA 1
ATOM 636 C C . SER A 1 92 ? 18.436 -0.366 -27.835 1.00 68.38 92 SER A C 1
ATOM 638 O O . SER A 1 92 ? 19.373 -0.170 -28.607 1.00 68.38 92 SER A O 1
ATOM 640 N N . HIS A 1 93 ? 17.291 -0.913 -28.260 1.00 69.75 93 HIS A N 1
ATOM 641 C CA . HIS A 1 93 ? 17.104 -1.367 -29.645 1.00 69.75 93 HIS A CA 1
ATOM 642 C C . HIS A 1 93 ? 17.208 -0.237 -30.676 1.00 69.75 93 HIS A C 1
ATOM 644 O O . HIS A 1 93 ? 17.719 -0.439 -31.783 1.00 69.75 93 HIS A O 1
ATOM 650 N N . THR A 1 94 ? 16.737 0.961 -30.325 1.00 73.62 94 THR A N 1
ATOM 651 C CA . THR A 1 94 ? 16.857 2.139 -31.191 1.00 73.62 94 THR A CA 1
ATOM 652 C C . THR A 1 94 ? 18.328 2.531 -31.362 1.00 73.62 94 THR A C 1
ATOM 654 O O . THR A 1 94 ? 18.778 2.736 -32.493 1.00 73.62 94 THR A O 1
ATOM 657 N N . VAL A 1 95 ? 19.102 2.555 -30.270 1.00 72.19 95 VAL A N 1
ATOM 658 C CA . VAL A 1 95 ? 20.547 2.838 -30.284 1.00 72.19 95 VAL A CA 1
ATOM 659 C C . VAL A 1 95 ? 21.321 1.759 -31.044 1.00 72.19 95 VAL A C 1
ATOM 661 O O . VAL A 1 95 ? 22.116 2.095 -31.920 1.00 72.19 95 VAL A O 1
ATOM 664 N N . GLU A 1 96 ? 21.061 0.471 -30.800 1.00 69.88 96 GLU A N 1
ATOM 665 C CA . GLU A 1 96 ? 21.675 -0.643 -31.540 1.00 69.88 96 GLU A CA 1
ATOM 666 C C . GLU A 1 96 ? 21.464 -0.498 -33.049 1.00 69.88 96 GLU A C 1
ATOM 668 O O . GLU A 1 96 ? 22.395 -0.655 -33.840 1.00 69.88 96 GLU A O 1
ATOM 673 N N . GLN A 1 97 ? 20.245 -0.153 -33.470 1.00 69.31 97 GLN A N 1
ATOM 674 C CA . GLN A 1 97 ? 19.927 0.025 -34.880 1.00 69.31 97 GLN A CA 1
ATOM 675 C C . GLN A 1 97 ? 20.606 1.266 -35.476 1.00 69.31 97 GLN A C 1
ATOM 677 O O . GLN A 1 97 ? 21.064 1.211 -36.618 1.00 69.31 97 GLN A O 1
ATOM 682 N N . MET A 1 98 ? 20.732 2.359 -34.718 1.00 73.88 98 MET A N 1
ATOM 683 C CA . MET A 1 98 ? 21.513 3.532 -35.127 1.00 73.88 98 MET A CA 1
ATOM 684 C C . MET A 1 98 ? 23.001 3.200 -35.281 1.00 73.88 98 MET A C 1
ATOM 686 O O . MET A 1 98 ? 23.596 3.567 -36.292 1.00 73.88 98 MET A O 1
ATOM 690 N N . VAL A 1 99 ? 23.584 2.451 -34.342 1.00 77.56 99 VAL A N 1
ATOM 691 C CA . VAL A 1 99 ? 24.984 2.004 -34.393 1.00 77.56 99 VAL A CA 1
ATOM 692 C C . VAL A 1 99 ? 25.211 1.065 -35.576 1.00 77.56 99 VAL A C 1
ATOM 694 O O . VAL A 1 99 ? 26.140 1.271 -36.354 1.00 77.56 99 VAL A O 1
ATOM 697 N N . LEU A 1 100 ? 24.330 0.084 -35.793 1.00 76.81 100 LEU A N 1
ATOM 698 C CA . LEU A 1 100 ? 24.390 -0.791 -36.966 1.00 76.81 100 LEU A CA 1
ATOM 699 C C . LEU A 1 100 ? 24.262 0.001 -38.269 1.00 76.81 100 LEU A C 1
ATOM 701 O O . LEU A 1 100 ? 24.966 -0.291 -39.236 1.00 76.81 100 LEU A O 1
ATOM 705 N N . ASN A 1 101 ? 23.387 1.004 -38.321 1.00 77.19 101 ASN A N 1
ATOM 706 C CA . ASN A 1 101 ? 23.257 1.863 -39.493 1.00 77.19 101 ASN A CA 1
ATOM 707 C C . ASN A 1 101 ? 24.519 2.703 -39.719 1.00 77.19 101 ASN A C 1
ATOM 709 O O . ASN A 1 101 ? 24.961 2.799 -40.860 1.00 77.19 101 ASN A O 1
ATOM 713 N N . ALA A 1 102 ? 25.126 3.246 -38.662 1.00 76.94 102 ALA A N 1
ATOM 714 C CA . ALA A 1 102 ? 26.360 4.025 -38.731 1.00 76.94 102 ALA A CA 1
ATOM 715 C C . ALA A 1 102 ? 27.561 3.172 -39.171 1.00 76.94 102 ALA A C 1
ATOM 717 O O . ALA A 1 102 ? 28.282 3.561 -40.087 1.00 76.94 102 ALA A O 1
ATOM 718 N N . ILE A 1 103 ? 27.728 1.972 -38.603 1.00 76.31 103 ILE A N 1
ATOM 719 C CA . ILE A 1 103 ? 28.777 1.010 -38.992 1.00 76.31 103 ILE A CA 1
ATOM 720 C C . ILE A 1 103 ? 28.618 0.597 -40.457 1.00 76.31 103 ILE A C 1
ATOM 722 O O . ILE A 1 103 ? 29.596 0.478 -41.192 1.00 76.31 103 ILE A O 1
ATOM 726 N N . ASN A 1 104 ? 27.380 0.390 -40.906 1.00 69.50 104 ASN A N 1
ATOM 727 C CA . ASN A 1 104 ? 27.105 -0.011 -42.279 1.00 69.50 104 ASN A CA 1
ATOM 728 C C . ASN A 1 104 ? 26.997 1.179 -43.249 1.00 69.50 104 ASN A C 1
ATOM 730 O O . ASN A 1 104 ? 26.821 0.950 -44.442 1.00 69.50 104 ASN A O 1
ATOM 734 N N . ALA A 1 105 ? 27.069 2.434 -42.798 1.00 72.62 105 ALA A N 1
ATOM 735 C CA . ALA A 1 105 ? 26.931 3.595 -43.679 1.00 72.62 105 ALA A CA 1
ATOM 736 C C . ALA A 1 105 ? 28.069 3.688 -44.720 1.00 72.62 105 ALA A C 1
ATOM 738 O O . ALA A 1 105 ? 27.760 3.837 -45.903 1.00 72.62 105 ALA A O 1
ATOM 739 N N . PRO A 1 106 ? 29.360 3.502 -44.369 1.00 66.19 106 PRO A N 1
ATOM 740 C CA . PRO A 1 106 ? 30.452 3.528 -45.346 1.00 66.19 106 PRO A CA 1
ATOM 741 C C . PRO A 1 106 ? 30.322 2.442 -46.423 1.00 66.19 106 PRO A C 1
ATOM 743 O O . PRO A 1 106 ? 30.501 2.712 -47.610 1.00 66.19 106 PRO A O 1
ATOM 746 N N . THR A 1 107 ? 29.942 1.220 -46.035 1.00 60.62 107 THR A N 1
ATOM 747 C CA . THR A 1 107 ? 29.750 0.105 -46.977 1.00 60.62 107 THR A CA 1
ATOM 748 C C . THR A 1 107 ? 28.508 0.303 -47.850 1.00 60.62 107 THR A C 1
ATOM 750 O O . THR A 1 107 ? 28.515 -0.056 -49.027 1.00 60.62 107 THR A O 1
ATOM 753 N N . GLN A 1 108 ? 27.452 0.932 -47.328 1.00 61.28 108 GLN A N 1
ATOM 754 C CA . GLN A 1 108 ? 26.270 1.303 -48.111 1.00 61.28 108 GLN A CA 1
ATOM 755 C C . GLN A 1 108 ? 26.573 2.383 -49.156 1.00 61.28 108 GLN A C 1
ATOM 757 O O . GLN A 1 108 ? 26.038 2.297 -50.265 1.00 61.28 108 GLN A O 1
ATOM 762 N N . THR A 1 109 ? 27.453 3.336 -48.838 1.00 63.97 109 THR A N 1
ATOM 763 C CA . THR A 1 109 ? 27.905 4.393 -49.757 1.00 63.97 109 THR A CA 1
ATOM 764 C C . THR A 1 109 ? 28.832 3.844 -50.842 1.00 63.97 109 THR A C 1
ATOM 766 O O . THR A 1 109 ? 28.643 4.158 -52.013 1.00 63.97 109 THR A O 1
ATOM 769 N N . MET A 1 110 ? 29.780 2.967 -50.491 1.00 58.12 110 MET A N 1
ATOM 770 C CA . MET A 1 110 ? 30.719 2.381 -51.461 1.00 58.12 110 MET A CA 1
ATOM 771 C C . MET A 1 110 ? 30.072 1.359 -52.405 1.00 58.12 110 MET A C 1
ATOM 773 O O . MET A 1 110 ? 30.484 1.244 -53.556 1.00 58.12 110 MET A O 1
ATOM 777 N N . PHE A 1 111 ? 29.048 0.626 -51.951 1.00 62.19 111 PHE A N 1
ATOM 778 C CA . PHE A 1 111 ? 28.399 -0.424 -52.750 1.00 62.19 111 PHE A CA 1
ATOM 779 C C . PHE A 1 111 ? 26.967 -0.083 -53.204 1.00 62.19 111 PHE A C 1
ATOM 781 O O . PHE A 1 111 ? 26.273 -0.950 -53.738 1.00 62.19 111 PHE A O 1
ATOM 788 N N . GLY A 1 112 ? 26.499 1.157 -53.005 1.00 52.22 112 GLY A N 1
ATOM 789 C CA . GLY A 1 112 ? 25.238 1.675 -53.561 1.00 52.22 112 GLY A CA 1
ATOM 790 C C . GLY A 1 112 ? 23.963 0.937 -53.124 1.00 52.22 112 GLY A C 1
ATOM 791 O O . GLY A 1 112 ? 22.960 0.932 -53.843 1.00 52.22 112 GLY A O 1
ATOM 792 N N . ARG A 1 113 ? 23.977 0.268 -51.966 1.00 52.34 113 ARG A N 1
ATOM 793 C CA . ARG A 1 113 ? 22.851 -0.542 -51.465 1.00 52.34 113 ARG A CA 1
ATOM 794 C C . ARG A 1 113 ? 22.283 0.050 -50.183 1.00 52.34 113 ARG A C 1
ATOM 796 O O . ARG A 1 113 ? 22.470 -0.508 -49.106 1.00 52.34 113 ARG A O 1
ATOM 803 N N . SER A 1 114 ? 21.551 1.151 -50.312 1.00 50.47 114 SER A N 1
ATOM 804 C CA . SER A 1 114 ? 20.750 1.701 -49.218 1.00 50.47 114 SER A CA 1
ATOM 805 C C . SER A 1 114 ? 19.777 0.648 -48.659 1.00 50.47 114 SER A C 1
ATOM 807 O O . SER A 1 114 ? 19.161 -0.122 -49.407 1.00 50.47 114 SER A O 1
ATOM 809 N N . ALA A 1 115 ? 19.629 0.603 -47.329 1.00 55.44 115 ALA A N 1
ATOM 810 C CA . ALA A 1 115 ? 18.717 -0.302 -46.615 1.00 55.44 115 ALA A CA 1
ATOM 811 C C . ALA A 1 115 ? 17.257 -0.237 -47.124 1.00 55.44 115 ALA A C 1
ATOM 813 O O . ALA A 1 115 ? 16.521 -1.225 -47.054 1.00 55.44 115 ALA A O 1
ATOM 814 N N . ASP A 1 116 ? 16.873 0.892 -47.719 1.00 52.97 116 ASP A N 1
ATOM 815 C CA . ASP A 1 116 ? 15.548 1.153 -48.279 1.00 52.97 116 ASP A CA 1
ATOM 816 C C . ASP A 1 116 ? 15.215 0.260 -49.498 1.00 52.97 116 ASP A C 1
ATOM 818 O O . ASP A 1 116 ? 14.095 -0.242 -49.642 1.00 52.97 116 ASP A O 1
ATOM 822 N N . ARG A 1 117 ? 16.220 -0.107 -50.317 1.00 48.22 117 ARG A N 1
ATOM 823 C CA . ARG A 1 117 ? 16.034 -1.098 -51.399 1.00 48.22 117 ARG A CA 1
ATOM 824 C C . ARG A 1 117 ? 15.722 -2.503 -50.874 1.00 48.22 117 ARG A C 1
ATOM 826 O O . ARG A 1 117 ? 15.076 -3.273 -51.583 1.00 48.22 117 ARG A O 1
ATOM 833 N N . ARG A 1 118 ? 16.124 -2.853 -49.642 1.00 52.12 118 ARG A N 1
ATOM 834 C CA . ARG A 1 118 ? 15.841 -4.180 -49.060 1.00 52.12 118 ARG A CA 1
ATOM 835 C C . ARG A 1 118 ? 14.418 -4.314 -48.535 1.00 52.12 118 ARG A C 1
ATOM 837 O O . ARG A 1 118 ? 13.888 -5.418 -48.621 1.00 52.12 118 ARG A O 1
ATOM 844 N N . ARG A 1 119 ? 13.793 -3.240 -48.027 1.00 50.59 119 ARG A N 1
ATOM 845 C CA . ARG A 1 119 ? 12.364 -3.273 -47.653 1.00 50.59 119 ARG A CA 1
ATOM 846 C C . ARG A 1 119 ? 11.512 -3.559 -48.892 1.00 50.59 119 ARG A C 1
ATOM 848 O O . ARG A 1 119 ? 10.766 -4.526 -48.901 1.00 50.59 119 ARG A O 1
ATOM 855 N N . ARG A 1 120 ? 11.785 -2.865 -50.003 1.00 45.97 120 ARG A N 1
ATOM 8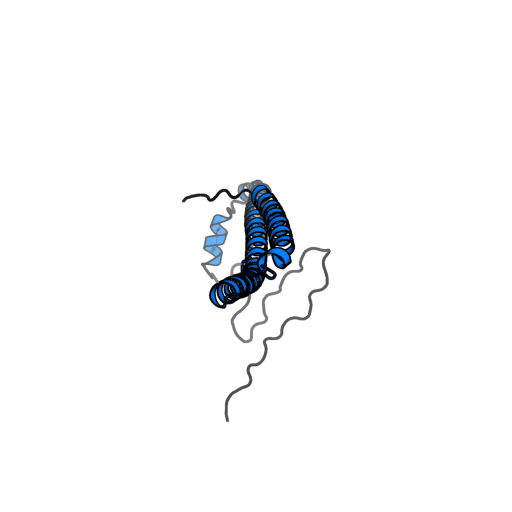56 C CA . ARG A 1 120 ? 11.106 -3.107 -51.292 1.00 45.97 120 ARG A CA 1
ATOM 857 C C . ARG A 1 120 ? 11.392 -4.487 -51.915 1.00 45.97 120 ARG A C 1
ATOM 859 O O . ARG A 1 120 ? 10.561 -4.995 -52.659 1.00 45.97 120 ARG A O 1
ATOM 866 N N . GLN A 1 121 ? 12.540 -5.107 -51.620 1.00 47.62 121 GLN A N 1
ATOM 867 C CA . GLN A 1 121 ? 12.893 -6.467 -52.074 1.00 47.62 121 GLN A CA 1
ATOM 868 C C . GLN A 1 121 ? 12.409 -7.599 -51.156 1.00 47.62 121 GLN A C 1
ATOM 870 O O . GLN A 1 121 ? 12.492 -8.762 -51.553 1.00 47.62 121 GLN A O 1
ATOM 875 N N . ARG A 1 122 ? 11.943 -7.308 -49.934 1.00 48.84 122 ARG A N 1
ATOM 876 C CA . ARG A 1 122 ? 11.220 -8.300 -49.121 1.00 48.84 122 ARG A CA 1
ATOM 877 C C . ARG A 1 122 ? 9.801 -8.511 -49.650 1.00 48.84 122 ARG A C 1
ATOM 879 O O . ARG A 1 122 ? 9.340 -9.645 -49.631 1.00 48.84 122 ARG A O 1
ATOM 886 N N . ASP A 1 123 ? 9.196 -7.463 -50.207 1.00 42.44 123 ASP A N 1
ATOM 887 C CA . ASP A 1 123 ? 7.809 -7.494 -50.688 1.00 42.44 123 ASP A CA 1
ATOM 888 C C . ASP A 1 123 ? 7.675 -7.921 -52.162 1.00 42.44 123 ASP A C 1
ATOM 890 O O . ASP A 1 123 ? 6.605 -8.346 -52.590 1.00 42.44 123 ASP A O 1
ATOM 894 N N . ARG A 1 124 ? 8.758 -7.877 -52.956 1.00 40.59 124 ARG A N 1
ATOM 895 C CA . ARG A 1 124 ? 8.793 -8.467 -54.307 1.00 40.59 124 ARG A CA 1
ATOM 896 C C . ARG A 1 124 ? 9.498 -9.816 -54.286 1.00 40.59 124 ARG A C 1
ATOM 898 O O . ARG A 1 124 ? 10.722 -9.895 -54.387 1.00 40.59 124 ARG A O 1
ATOM 905 N N . GLY A 1 125 ? 8.710 -10.880 -54.173 1.00 45.47 125 GLY A N 1
ATOM 906 C CA . GLY A 1 125 ? 9.147 -12.251 -54.422 1.00 45.47 125 GLY A CA 1
ATOM 907 C C . GLY A 1 125 ? 9.465 -12.480 -55.900 1.00 45.47 125 GLY A C 1
ATOM 908 O O . GLY A 1 125 ? 8.693 -13.124 -56.596 1.00 45.47 125 GLY A O 1
ATOM 909 N N . GLU A 1 126 ? 10.587 -11.952 -56.391 1.00 42.84 126 GLU A N 1
ATOM 910 C CA . GLU A 1 126 ? 11.092 -12.287 -57.726 1.00 42.84 126 GLU A CA 1
ATOM 911 C C . GLU A 1 126 ? 11.886 -13.606 -57.676 1.00 42.84 126 GLU A C 1
ATOM 913 O O . GLU A 1 126 ? 12.908 -13.682 -56.978 1.00 42.84 126 GLU A O 1
ATOM 918 N N . PRO A 1 127 ? 11.443 -14.660 -58.388 1.00 38.25 127 PRO A N 1
ATOM 919 C CA . PRO A 1 127 ? 12.134 -15.942 -58.419 1.00 38.25 127 PRO A CA 1
ATOM 920 C C . PRO A 1 127 ? 13.465 -15.830 -59.175 1.00 38.25 127 PRO A C 1
ATOM 922 O O . PRO A 1 127 ? 13.530 -15.277 -60.269 1.00 38.25 127 PRO A O 1
ATOM 925 N N . GLY A 1 128 ? 14.529 -16.414 -58.619 1.00 40.06 128 GLY A N 1
ATOM 926 C CA . GLY A 1 128 ? 15.676 -16.856 -59.421 1.00 40.06 128 GLY A CA 1
ATOM 927 C C . GLY A 1 128 ? 16.912 -15.955 -59.497 1.00 40.06 128 GLY A C 1
ATOM 928 O O . GLY A 1 128 ? 17.840 -16.320 -60.213 1.00 40.06 128 GLY A O 1
ATOM 929 N N . ARG A 1 129 ? 17.018 -14.837 -58.760 1.00 39.47 129 ARG A N 1
ATOM 930 C CA . ARG A 1 129 ? 18.309 -14.116 -58.669 1.00 39.47 129 ARG A CA 1
ATOM 931 C C . ARG A 1 129 ? 19.076 -14.446 -57.381 1.00 39.47 129 ARG A C 1
ATOM 933 O O . ARG A 1 129 ? 18.518 -14.283 -56.292 1.00 39.47 129 ARG A O 1
ATOM 940 N N . PRO A 1 130 ? 20.362 -14.853 -57.461 1.00 40.25 130 PRO A N 1
ATOM 941 C CA . PRO A 1 130 ? 21.194 -15.032 -56.278 1.00 40.25 130 PRO A CA 1
ATOM 942 C C . PRO A 1 130 ? 21.363 -13.677 -55.585 1.00 40.25 130 PRO A C 1
ATOM 944 O O . PRO A 1 130 ? 21.938 -12.740 -56.142 1.00 40.25 130 PRO A O 1
ATOM 947 N N . LYS A 1 131 ? 20.832 -13.549 -54.364 1.00 49.25 131 LYS A N 1
ATOM 948 C CA . LYS A 1 131 ? 21.027 -12.352 -53.538 1.00 49.25 131 LYS A CA 1
ATOM 949 C C . LYS A 1 131 ? 22.514 -12.274 -53.195 1.00 49.25 131 LYS A C 1
ATOM 951 O O . LYS A 1 131 ? 22.999 -13.063 -52.388 1.00 49.25 131 LYS A O 1
ATOM 956 N N . THR A 1 132 ? 23.245 -11.361 -53.838 1.00 40.03 132 THR A N 1
ATOM 957 C CA . THR A 1 132 ? 24.671 -11.149 -53.565 1.00 40.03 132 THR A CA 1
ATOM 958 C C . THR A 1 132 ? 24.832 -10.805 -52.086 1.00 40.03 132 THR A C 1
ATOM 960 O O . THR A 1 132 ? 24.220 -9.845 -51.608 1.00 40.03 132 THR A O 1
ATOM 963 N N . ALA A 1 133 ? 25.627 -11.597 -51.366 1.00 45.12 133 ALA A N 1
ATOM 964 C CA . ALA A 1 133 ? 25.932 -11.377 -49.961 1.00 45.12 133 ALA A CA 1
ATOM 965 C C . ALA A 1 133 ? 26.500 -9.962 -49.785 1.00 45.12 133 ALA A C 1
ATOM 967 O O . ALA A 1 133 ? 27.526 -9.612 -50.362 1.00 45.12 133 ALA A O 1
ATOM 968 N N . ALA A 1 134 ? 25.804 -9.121 -49.026 1.00 47.62 134 ALA A N 1
ATOM 969 C CA . ALA A 1 134 ? 26.458 -7.970 -48.431 1.00 47.62 134 ALA A CA 1
ATOM 970 C C . ALA A 1 134 ? 27.283 -8.513 -47.264 1.00 47.62 134 ALA A C 1
ATOM 972 O O . ALA A 1 134 ? 26.727 -9.257 -46.454 1.00 47.62 134 ALA A O 1
ATOM 973 N N . LEU A 1 135 ? 28.569 -8.159 -47.206 1.00 47.62 135 LEU A N 1
ATOM 974 C CA . LEU A 1 135 ? 29.411 -8.310 -46.020 1.00 47.62 135 LEU A CA 1
ATOM 975 C C . LEU A 1 135 ? 28.755 -7.495 -44.901 1.00 47.62 135 LEU A C 1
ATOM 977 O O . LEU A 1 135 ? 28.957 -6.292 -44.783 1.00 47.62 135 LEU A O 1
ATOM 981 N N . LEU A 1 136 ? 27.842 -8.141 -44.186 1.00 54.09 136 LEU A N 1
ATOM 982 C CA . LEU A 1 136 ? 27.096 -7.583 -43.078 1.00 54.09 136 LEU A CA 1
ATOM 983 C C . LEU A 1 136 ? 27.663 -8.241 -41.830 1.00 54.09 136 LEU A C 1
ATOM 985 O O . LEU A 1 136 ? 27.477 -9.441 -41.635 1.00 54.09 136 LEU A O 1
ATOM 989 N N . PHE A 1 137 ? 28.350 -7.467 -40.999 1.00 48.91 137 PHE A N 1
ATOM 990 C CA . PHE A 1 137 ? 28.659 -7.905 -39.645 1.00 48.91 137 PHE A CA 1
ATOM 991 C C . PHE A 1 137 ? 27.343 -7.875 -38.848 1.00 48.91 137 PHE A C 1
ATOM 993 O O . PHE A 1 137 ? 26.789 -6.806 -38.600 1.00 48.91 137 PHE A O 1
ATOM 1000 N N . GLY A 1 138 ? 26.775 -9.051 -38.556 1.00 53.78 138 GLY A N 1
ATOM 1001 C CA . GLY A 1 138 ? 25.491 -9.198 -37.860 1.00 53.78 138 GLY A CA 1
ATOM 1002 C C . GLY A 1 138 ? 24.843 -10.574 -38.053 1.00 53.78 138 GLY A C 1
ATOM 1003 O O . GLY A 1 138 ? 25.325 -11.394 -38.836 1.00 53.78 138 GLY A O 1
ATOM 1004 N N . ASN A 1 139 ? 23.739 -10.834 -37.337 1.00 47.88 139 ASN A N 1
ATOM 1005 C 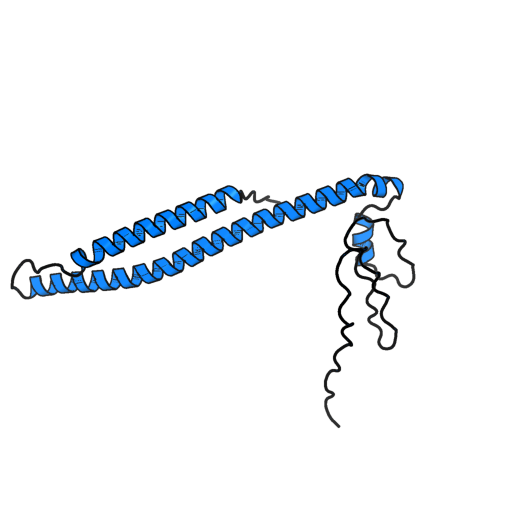CA . ASN A 1 139 ? 23.017 -12.109 -37.402 1.00 47.88 139 ASN A CA 1
ATOM 1006 C C . ASN A 1 139 ? 22.540 -12.359 -38.844 1.00 47.88 139 ASN A C 1
ATOM 1008 O O . ASN A 1 139 ? 21.685 -11.635 -39.366 1.00 47.88 139 ASN A O 1
ATOM 1012 N N . GLY A 1 140 ? 23.156 -13.340 -39.509 1.00 48.94 140 GLY A N 1
ATOM 1013 C CA . GLY A 1 140 ? 22.899 -13.668 -40.906 1.00 48.94 140 GLY A CA 1
ATOM 1014 C C . GLY A 1 140 ? 21.403 -13.853 -41.141 1.00 48.94 140 GLY A C 1
ATOM 1015 O O . GLY A 1 140 ? 20.741 -14.603 -40.428 1.00 48.94 140 GLY A O 1
ATOM 1016 N N . GLY A 1 141 ? 20.851 -13.129 -42.117 1.00 47.75 141 GLY A N 1
ATOM 1017 C CA . GLY A 1 141 ? 19.425 -13.207 -42.416 1.00 47.75 141 GLY A CA 1
ATOM 1018 C C . GLY A 1 141 ? 18.993 -14.649 -42.695 1.00 47.75 141 GLY A C 1
ATOM 1019 O O . GLY A 1 141 ? 19.730 -15.407 -43.327 1.00 47.75 141 GLY A O 1
ATOM 1020 N N . ASN A 1 142 ? 17.792 -15.015 -42.239 1.00 47.91 142 ASN A N 1
ATOM 1021 C CA . ASN A 1 142 ? 17.213 -16.330 -42.502 1.00 47.91 142 ASN A CA 1
ATOM 1022 C C . ASN A 1 142 ? 17.281 -16.637 -44.006 1.00 47.91 142 ASN A C 1
ATOM 1024 O O . ASN A 1 142 ? 16.800 -15.856 -44.833 1.00 47.91 142 ASN A O 1
ATOM 1028 N N . GLY A 1 143 ? 17.898 -17.772 -44.348 1.00 48.84 143 GLY A N 1
ATOM 1029 C CA . GLY A 1 143 ? 17.856 -18.318 -45.700 1.00 48.84 143 GLY A CA 1
ATOM 1030 C C . GLY A 1 143 ? 16.408 -18.475 -46.171 1.00 48.84 143 GLY A C 1
ATOM 1031 O O . GLY A 1 143 ? 15.482 -18.601 -45.368 1.00 48.84 143 GLY A O 1
ATOM 1032 N N . PHE A 1 144 ? 16.208 -18.426 -47.484 1.00 42.34 144 PHE A N 1
ATOM 1033 C CA . PHE A 1 144 ? 14.891 -18.577 -48.092 1.00 42.34 144 PHE A CA 1
ATOM 1034 C C . PHE A 1 144 ? 14.231 -19.902 -47.664 1.00 42.34 144 PHE A C 1
ATOM 1036 O O . PHE A 1 144 ? 14.865 -20.955 -47.714 1.00 42.34 144 PHE A O 1
ATOM 1043 N N . THR A 1 145 ? 12.964 -19.846 -47.242 1.00 44.75 145 THR A N 1
ATOM 1044 C CA . THR A 1 145 ? 12.160 -21.036 -46.921 1.00 44.75 145 THR A CA 1
ATOM 1045 C C . THR A 1 145 ? 11.318 -21.382 -48.149 1.00 44.75 145 THR A C 1
ATOM 1047 O O . THR A 1 145 ? 10.474 -20.588 -48.554 1.00 44.75 145 THR A O 1
ATOM 1050 N N . GLN A 1 146 ? 11.587 -22.531 -48.773 1.00 48.66 146 GLN A N 1
ATOM 1051 C CA . GLN A 1 146 ? 10.859 -23.008 -49.953 1.00 48.66 146 GLN A CA 1
ATOM 1052 C C . GLN A 1 146 ? 9.493 -23.553 -49.509 1.00 48.66 146 GLN A C 1
ATOM 1054 O O . GLN A 1 146 ? 9.434 -24.450 -48.674 1.00 48.66 146 GLN A O 1
ATOM 1059 N N . THR A 1 147 ? 8.401 -23.006 -50.043 1.00 50.19 147 THR A N 1
ATOM 1060 C CA . THR A 1 147 ? 7.020 -23.413 -49.710 1.00 50.19 147 THR A CA 1
ATOM 1061 C C . THR A 1 147 ? 6.442 -24.463 -50.666 1.00 50.19 147 THR A C 1
ATOM 1063 O O . THR A 1 147 ? 5.320 -24.923 -50.473 1.00 50.19 147 THR A O 1
ATOM 1066 N N . THR A 1 148 ? 7.194 -24.867 -51.695 1.00 44.25 148 THR A N 1
ATOM 1067 C CA . THR A 1 148 ? 6.787 -25.888 -52.671 1.00 44.25 148 THR A CA 1
ATOM 1068 C C . THR A 1 148 ? 7.068 -27.289 -52.128 1.00 44.25 148 THR A C 1
ATOM 1070 O O . THR A 1 148 ? 8.218 -27.623 -51.837 1.00 44.25 148 THR A O 1
ATOM 1073 N N . ALA A 1 149 ? 6.026 -28.115 -52.010 1.00 43.31 149 ALA A N 1
ATOM 1074 C CA . ALA A 1 149 ? 6.146 -29.502 -51.570 1.00 43.31 149 ALA A CA 1
ATOM 1075 C C . ALA A 1 149 ? 7.040 -30.317 -52.526 1.00 43.31 149 ALA A C 1
ATOM 1077 O O . ALA A 1 149 ? 6.892 -30.232 -53.743 1.00 43.31 149 ALA A O 1
ATOM 1078 N N . GLY A 1 150 ? 7.964 -31.107 -51.971 1.00 49.12 150 GLY A N 1
ATOM 1079 C CA . GLY A 1 150 ? 8.840 -32.008 -52.734 1.00 49.12 150 GLY A CA 1
ATOM 1080 C C . GLY A 1 150 ? 10.198 -31.435 -53.159 1.00 49.12 150 GLY A C 1
ATOM 1081 O O . GLY A 1 150 ? 10.986 -32.162 -53.754 1.00 49.12 150 GLY A O 1
ATOM 1082 N N . VAL A 1 151 ? 10.516 -30.178 -52.830 1.00 42.81 151 VAL A N 1
ATOM 1083 C CA . VAL A 1 151 ? 11.826 -29.567 -53.125 1.00 42.81 151 VAL A CA 1
ATOM 1084 C C . VAL A 1 151 ? 12.610 -29.366 -51.825 1.00 42.81 151 VAL A C 1
ATOM 1086 O O . VAL A 1 151 ? 12.056 -28.893 -50.833 1.00 42.81 151 VAL A O 1
ATOM 1089 N N . ALA A 1 152 ? 13.897 -29.730 -51.808 1.00 44.75 152 ALA A N 1
ATOM 1090 C CA . ALA A 1 152 ? 14.751 -29.573 -50.630 1.00 44.75 152 ALA A CA 1
ATOM 1091 C C . ALA A 1 152 ? 14.780 -28.106 -50.153 1.00 44.75 152 ALA A C 1
ATOM 1093 O O . ALA A 1 152 ? 14.997 -27.187 -50.945 1.00 44.75 152 ALA A O 1
ATOM 1094 N N . GLY A 1 153 ? 14.563 -27.883 -48.852 1.00 49.78 153 GLY A N 1
ATOM 1095 C CA . GLY A 1 153 ? 14.632 -26.551 -48.250 1.00 49.78 153 GLY A CA 1
ATOM 1096 C C . GLY A 1 153 ? 16.011 -25.910 -48.447 1.00 49.78 153 GLY A C 1
ATOM 1097 O O . GLY A 1 153 ? 17.038 -26.584 -48.369 1.00 49.78 153 GLY A O 1
ATOM 1098 N N . GLY A 1 154 ? 16.039 -24.600 -48.708 1.00 47.28 154 GLY A N 1
ATOM 1099 C CA . GLY A 1 154 ? 17.282 -23.861 -48.925 1.00 47.28 154 GLY A CA 1
ATOM 1100 C C . GLY A 1 154 ? 18.228 -23.951 -47.723 1.00 47.28 154 GLY A C 1
ATOM 1101 O O . GLY A 1 154 ? 17.800 -23.842 -46.573 1.00 47.28 154 GLY A O 1
ATOM 1102 N N . GLN A 1 155 ? 19.527 -24.131 -47.988 1.00 42.06 155 GLN A N 1
ATOM 1103 C CA . GLN A 1 155 ? 20.554 -24.235 -46.949 1.00 42.06 155 GLN A CA 1
ATOM 1104 C C . GLN A 1 155 ? 20.511 -23.023 -46.002 1.00 42.06 155 GLN A C 1
ATOM 1106 O O . GLN A 1 155 ? 20.734 -21.883 -46.424 1.00 42.06 155 GLN A O 1
ATOM 1111 N N . ARG A 1 156 ? 20.284 -23.262 -44.702 1.00 49.91 156 ARG A N 1
ATOM 1112 C CA . ARG A 1 156 ? 20.599 -22.267 -43.668 1.00 49.91 156 ARG A CA 1
ATOM 1113 C C . ARG A 1 156 ? 22.121 -22.198 -43.555 1.00 49.91 156 ARG A C 1
ATOM 1115 O O . ARG A 1 156 ? 22.768 -23.205 -43.287 1.00 49.91 156 ARG A O 1
ATOM 1122 N N . ARG A 1 157 ? 22.698 -21.026 -43.823 1.00 51.59 157 ARG A N 1
ATOM 1123 C CA . ARG A 1 157 ? 24.147 -20.812 -43.709 1.00 51.59 157 ARG A CA 1
ATOM 1124 C C . ARG A 1 157 ? 24.540 -20.818 -42.229 1.00 51.59 157 ARG A C 1
ATOM 1126 O O . ARG A 1 157 ? 23.770 -20.358 -41.386 1.00 51.59 157 ARG A O 1
ATOM 1133 N N . GLN A 1 158 ? 25.722 -21.357 -41.944 1.00 42.81 158 GLN A N 1
ATOM 1134 C CA . GLN A 1 158 ? 26.309 -21.404 -40.607 1.00 42.81 158 GLN A CA 1
ATOM 1135 C C . GLN A 1 158 ? 26.335 -19.996 -39.993 1.00 42.81 158 GLN A C 1
ATOM 1137 O O . GLN A 1 158 ? 26.736 -19.035 -40.654 1.00 42.81 158 GLN A O 1
ATOM 1142 N N . ARG A 1 159 ? 25.887 -19.879 -38.734 1.00 46.03 159 ARG A N 1
ATOM 1143 C CA . ARG A 1 159 ? 26.228 -18.722 -37.899 1.00 46.03 159 ARG A CA 1
ATOM 1144 C C . ARG A 1 159 ? 27.749 -18.704 -37.744 1.00 46.03 159 ARG A C 1
ATOM 1146 O O . ARG A 1 159 ? 28.359 -19.770 -37.711 1.00 46.03 159 ARG A O 1
ATOM 1153 N N . GLY A 1 160 ? 28.335 -17.507 -37.718 1.00 40.75 160 GLY A N 1
ATOM 1154 C CA . GLY A 1 160 ? 29.772 -17.333 -37.518 1.00 40.75 160 GLY A CA 1
ATOM 1155 C C . GLY A 1 160 ? 30.276 -18.139 -36.320 1.00 40.75 160 GLY A C 1
ATOM 1156 O O . GLY A 1 160 ? 29.527 -18.381 -35.373 1.00 40.75 160 GLY A O 1
ATOM 1157 N N . VAL A 1 161 ? 31.524 -18.584 -36.447 1.00 41.38 161 VAL A N 1
ATOM 1158 C CA . VAL A 1 161 ? 32.314 -19.343 -35.470 1.00 41.38 161 VAL A CA 1
ATOM 1159 C C . VAL A 1 161 ? 32.057 -18.788 -34.060 1.00 41.38 161 VAL A C 1
ATOM 1161 O O . VAL A 1 161 ? 32.143 -17.577 -33.893 1.00 41.38 161 VAL A O 1
ATOM 1164 N N . ASP A 1 162 ? 31.665 -19.662 -33.119 1.00 45.00 162 ASP A N 1
ATOM 1165 C CA . ASP A 1 162 ? 31.658 -19.485 -31.644 1.00 45.00 162 ASP A CA 1
ATOM 1166 C C . ASP A 1 162 ? 30.344 -19.712 -30.868 1.00 45.00 162 ASP A C 1
ATOM 1168 O O . ASP A 1 162 ? 30.346 -19.539 -29.653 1.00 45.00 162 ASP A O 1
ATOM 1172 N N . GLN A 1 163 ? 29.238 -20.196 -31.452 1.00 39.41 163 GLN A N 1
ATOM 1173 C CA . GLN A 1 163 ? 28.088 -20.627 -30.622 1.00 39.41 163 GLN A CA 1
ATOM 1174 C C . GLN A 1 163 ? 27.409 -21.918 -31.100 1.00 39.41 163 GLN A C 1
ATOM 1176 O O . GLN A 1 163 ? 26.843 -21.939 -32.190 1.00 39.41 163 GLN A O 1
ATOM 1181 N N . GLN A 1 164 ? 27.467 -22.941 -30.225 1.00 37.31 164 GLN A N 1
ATOM 1182 C CA . GLN A 1 164 ? 26.664 -24.176 -30.069 1.00 37.31 164 GLN A CA 1
ATOM 1183 C C . GLN A 1 164 ? 26.127 -24.871 -31.352 1.00 37.31 164 GLN A C 1
ATOM 1185 O O . GLN A 1 164 ? 25.425 -24.240 -32.148 1.00 37.31 164 GLN A O 1
ATOM 1190 N N . PRO A 1 165 ? 26.328 -26.197 -31.543 1.00 38.47 165 PRO A N 1
ATOM 1191 C CA . PRO A 1 165 ? 25.782 -26.903 -32.703 1.00 38.47 165 PRO A CA 1
ATOM 1192 C C . PRO A 1 165 ? 24.259 -26.747 -32.808 1.00 38.47 165 PRO A C 1
ATOM 1194 O O . PRO A 1 165 ? 23.527 -26.821 -31.820 1.00 38.47 165 PRO A O 1
ATOM 1197 N N . ALA A 1 166 ? 23.787 -26.524 -34.036 1.00 42.97 166 ALA A N 1
ATOM 1198 C CA . ALA A 1 166 ? 22.367 -26.485 -34.352 1.00 42.97 166 ALA A CA 1
ATOM 1199 C C . ALA A 1 166 ? 21.713 -27.827 -33.979 1.00 42.97 166 ALA A C 1
ATOM 1201 O O . ALA A 1 166 ? 22.134 -28.877 -34.465 1.00 42.97 166 ALA A O 1
ATOM 1202 N N . GLY A 1 167 ? 20.681 -27.785 -33.130 1.00 39.72 167 GLY A N 1
ATOM 1203 C CA . GLY A 1 167 ? 19.805 -28.932 -32.888 1.00 39.72 167 GLY A CA 1
ATOM 1204 C C . GLY A 1 167 ? 19.137 -29.419 -34.185 1.00 39.72 167 GLY A C 1
ATOM 1205 O O . GLY A 1 167 ? 19.100 -28.676 -35.173 1.00 39.72 167 GLY A O 1
ATOM 1206 N N . PRO A 1 168 ? 18.633 -30.666 -34.211 1.00 38.97 168 PRO A N 1
ATOM 1207 C CA . PRO A 1 168 ? 18.163 -31.305 -35.433 1.00 38.97 168 PRO A CA 1
ATOM 1208 C C . PRO A 1 168 ? 17.050 -30.498 -36.109 1.00 38.97 168 PRO A C 1
ATOM 1210 O O . PRO A 1 168 ? 16.215 -29.868 -35.457 1.00 38.97 168 PRO A O 1
ATOM 1213 N N . ALA A 1 169 ? 17.055 -30.526 -37.443 1.00 41.94 169 ALA A N 1
ATOM 1214 C CA . ALA A 1 169 ? 16.021 -29.920 -38.263 1.00 41.94 169 ALA A CA 1
ATOM 1215 C C . ALA A 1 169 ? 14.648 -30.463 -37.845 1.00 41.94 169 ALA A C 1
ATOM 1217 O O . ALA A 1 169 ? 14.445 -31.677 -37.818 1.00 41.94 169 ALA A O 1
ATOM 1218 N N . ALA A 1 170 ? 13.702 -29.568 -37.553 1.00 38.84 170 ALA A N 1
ATOM 1219 C CA . ALA A 1 170 ? 12.302 -29.946 -37.458 1.00 38.84 170 ALA A CA 1
ATOM 1220 C C . ALA A 1 170 ? 11.877 -30.491 -38.830 1.00 38.84 170 ALA A C 1
ATOM 1222 O O . ALA A 1 170 ? 11.650 -29.734 -39.776 1.00 38.84 170 ALA A O 1
ATOM 1223 N N . SER A 1 171 ? 11.834 -31.817 -38.948 1.00 37.09 171 SER A N 1
ATOM 1224 C CA . SER A 1 171 ? 11.066 -32.479 -39.990 1.00 37.09 171 SER A CA 1
ATOM 1225 C C . SER A 1 171 ? 9.615 -32.058 -39.783 1.00 37.09 171 SER A C 1
ATOM 1227 O O . SER A 1 171 ? 9.104 -32.090 -38.663 1.00 37.09 171 SER A O 1
ATOM 1229 N N . GLY A 1 172 ? 8.983 -31.548 -40.841 1.00 34.16 172 GLY A N 1
ATOM 1230 C CA . GLY A 1 172 ? 7.595 -31.106 -40.780 1.00 34.16 172 GLY A CA 1
ATOM 1231 C C . GLY A 1 172 ? 6.730 -32.222 -40.204 1.00 34.16 172 GLY A C 1
ATOM 1232 O O . GLY A 1 172 ? 6.705 -33.329 -40.742 1.00 34.16 172 GLY A O 1
ATOM 1233 N N . ALA A 1 173 ? 6.063 -31.933 -39.089 1.00 32.62 173 ALA A N 1
ATOM 1234 C CA . ALA A 1 173 ? 5.112 -32.839 -38.478 1.00 32.62 173 ALA A CA 1
ATOM 1235 C C . ALA A 1 173 ? 4.041 -33.212 -39.514 1.00 32.62 173 ALA A C 1
ATOM 1237 O O . ALA A 1 173 ? 3.367 -32.351 -40.081 1.00 32.62 173 ALA A O 1
ATOM 1238 N N . ARG A 1 174 ? 3.913 -34.514 -39.770 1.00 36.50 174 ARG A N 1
ATOM 1239 C CA . ARG A 1 174 ? 2.801 -35.115 -40.508 1.00 36.50 174 ARG A CA 1
ATOM 1240 C C . ARG A 1 174 ? 1.513 -34.786 -39.744 1.00 36.50 174 ARG A C 1
ATOM 1242 O O . ARG A 1 174 ? 1.389 -35.165 -38.583 1.00 36.50 174 ARG A O 1
ATOM 1249 N N . ALA A 1 175 ? 0.563 -34.105 -40.377 1.00 36.50 175 ALA A N 1
ATOM 1250 C CA . ALA A 1 175 ? -0.810 -34.090 -39.881 1.00 36.50 175 ALA A CA 1
ATOM 1251 C C . ALA A 1 175 ? -1.378 -35.527 -39.958 1.00 36.50 175 ALA A C 1
ATOM 1253 O O . ALA A 1 175 ? -1.119 -36.209 -40.958 1.00 36.50 175 ALA A O 1
ATOM 1254 N N . PRO A 1 176 ? -2.116 -36.024 -38.946 1.00 38.34 176 PRO A N 1
ATOM 1255 C CA . PRO A 1 176 ? -2.835 -37.286 -39.071 1.00 38.34 176 PRO A CA 1
ATOM 1256 C C . PRO A 1 176 ? -3.948 -37.122 -40.114 1.00 38.34 176 PRO A C 1
ATOM 1258 O O . PRO A 1 176 ? -4.738 -36.182 -40.054 1.00 38.34 176 PRO A O 1
ATOM 1261 N N . GLY A 1 177 ? -3.957 -38.012 -41.108 1.00 32.59 177 GLY A N 1
ATOM 1262 C CA . GLY A 1 177 ? -4.950 -38.027 -42.175 1.00 32.59 177 GLY A CA 1
ATOM 1263 C C . GLY A 1 177 ? -6.338 -38.391 -41.655 1.00 32.59 177 GLY A C 1
ATOM 1264 O O . GLY A 1 177 ? -6.495 -39.308 -40.852 1.00 32.59 177 GLY A O 1
ATOM 1265 N N . THR A 1 178 ? -7.342 -37.674 -42.142 1.00 38.59 178 THR A N 1
ATOM 1266 C CA . THR A 1 178 ? -8.759 -38.022 -42.034 1.00 38.59 178 THR A CA 1
ATOM 1267 C C . THR A 1 178 ? -9.155 -39.025 -43.119 1.00 38.59 178 THR A C 1
ATOM 1269 O O . THR A 1 178 ? -9.010 -38.704 -44.294 1.00 38.59 178 THR A O 1
ATOM 1272 N N . GLY A 1 179 ? -9.727 -40.157 -42.693 1.00 31.97 179 GLY A N 1
ATOM 1273 C CA . GLY A 1 179 ? -10.850 -40.863 -43.333 1.00 31.97 179 GLY A CA 1
ATOM 1274 C C . GLY A 1 179 ? -10.581 -41.727 -44.573 1.00 31.97 179 GLY A C 1
ATOM 1275 O O . GLY A 1 179 ? -10.108 -41.228 -45.590 1.00 31.97 179 GLY A O 1
ATOM 1276 N N . GLY A 1 180 ? -11.000 -42.997 -44.498 1.00 31.42 180 GLY A N 1
ATOM 1277 C CA . GLY A 1 180 ? -11.091 -43.941 -45.617 1.00 31.42 180 GLY A CA 1
ATOM 1278 C C . GLY A 1 180 ? -10.983 -45.382 -45.160 1.00 31.42 180 GLY A C 1
ATOM 1279 O O . GLY A 1 180 ? -9.848 -45.899 -45.218 1.00 31.42 180 GLY A O 1
#

Organism: NCBI:txid611304

Secondary structure (DSSP, 8-state):
-------HHHHHHHHHHHHHHHHHHHHHHHHHHHHHHSPPPSSSSHHHHHHHHHHHHHHHHHHHHHHHHHHHHHHHHHHHHHHHHHHHHHHHHHHHHHHHHHHTHHHHHHHT--HHHHHHHHH---TT---PPP---SSPPPPP---STTSPPPPPPPPPTTS-PPPPP-PPPPPPPP--

Sequence (180 aa):
MSFVIANPEMLAAAATDLAGIRSAISAATAAAAAPTIQVAAAGADEVSLAISALFGQHAQAYQALSAQATIFHDQFVQALTSGGNLYAAAESHTVEQMVLNAINAPTQTMFGRSADRRRRQRDRGEPGRPKTAALLFGNGGNGFTQTTAGVAGGQRRQRGVDQQPAGPAASGARAPGTGG

InterPro domains:
  IPR000084 PE-PGRS family, N-terminal [PF00934] (4-93)
  IPR038332 PPE superfamily [SSF140459] (8-84)